Protein AF-A0A2D4NFD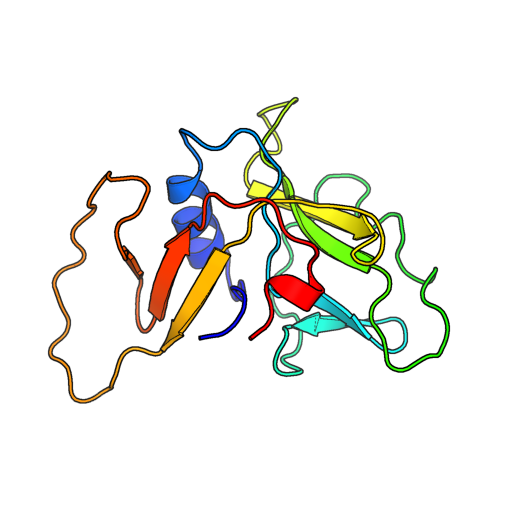4-F1 (afdb_monomer)

Organism: NCBI:txid129469

Foldseek 3Di:
DFFADDQDDVSLVVVLVLPPPPAWWAFGQWFDAQQDIAGVVRHDHNDAQADVCPPVCRPVDDNDRDTQWTKTQDDHPPNVSGSGIYIDGLVPDWTWYKDKDFADPPDDPDDQDPPSDQQDWGDDDRIIMHTDPDTDRPVVVGD

Secondary structure (DSSP, 8-state):
-EEPP--SHHHHHHHHTT-TT--S-EEEEEEEETTEEEETTS-B-----BPTT--SSTT---SSSS-SEEEEE--SSSGGGTT-EEEEETTT--EEEEEEEEPPTTS----------TTS-EEETTEEEEEEEEEE-HHHH--

Structure (mmCIF, N/CA/C/O backbone):
data_AF-A0A2D4NFD4-F1
#
_entry.id   AF-A0A2D4NFD4-F1
#
loop_
_atom_site.group_PDB
_atom_site.id
_atom_site.type_symbol
_atom_site.label_atom_id
_atom_site.label_alt_id
_atom_site.label_comp_id
_atom_site.label_asym_id
_atom_site.label_entity_id
_atom_site.label_seq_id
_atom_site.pdbx_PDB_ins_code
_atom_site.Cartn_x
_atom_site.Cartn_y
_atom_site.Cartn_z
_atom_site.occupancy
_atom_site.B_iso_or_equiv
_atom_site.auth_seq_id
_atom_site.auth_comp_id
_atom_site.auth_asym_id
_atom_site.auth_atom_id
_atom_site.pdbx_PDB_model_num
ATOM 1 N N . GLY A 1 1 ? -2.689 9.588 11.186 1.00 80.62 1 GLY A N 1
ATOM 2 C CA . GLY A 1 1 ? -3.380 8.848 10.114 1.00 80.62 1 GLY A CA 1
ATOM 3 C C . GLY A 1 1 ? -2.378 7.862 9.584 1.00 80.62 1 GLY A C 1
ATOM 4 O O . GLY A 1 1 ? -1.204 8.188 9.631 1.00 80.62 1 GLY A O 1
ATOM 5 N N . ILE A 1 2 ? -2.813 6.691 9.151 1.00 91.81 2 ILE A N 1
ATOM 6 C CA . ILE A 1 2 ? -1.932 5.592 8.736 1.00 91.81 2 ILE A CA 1
ATOM 7 C C . ILE A 1 2 ? -2.028 5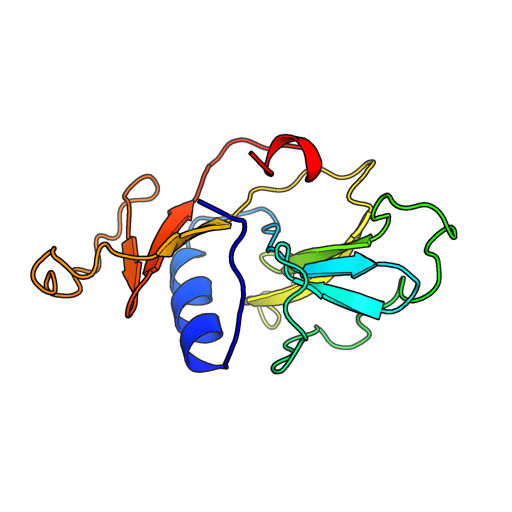.384 7.224 1.00 91.81 2 ILE A C 1
ATOM 9 O O . ILE A 1 2 ? -2.920 5.948 6.589 1.00 91.81 2 ILE A O 1
ATOM 13 N N . LEU A 1 3 ? -1.137 4.593 6.626 1.00 94.94 3 LEU A N 1
ATOM 14 C CA . LEU A 1 3 ? -1.348 4.130 5.251 1.00 94.94 3 LEU A CA 1
ATOM 15 C C . LEU A 1 3 ? -2.641 3.309 5.162 1.00 94.94 3 LEU A C 1
ATOM 17 O O . LEU A 1 3 ? -3.021 2.634 6.117 1.00 94.94 3 LEU A O 1
ATOM 21 N N . ALA A 1 4 ? -3.336 3.399 4.027 1.00 95.31 4 ALA A N 1
ATOM 22 C CA . ALA A 1 4 ? -4.638 2.761 3.884 1.00 95.31 4 ALA A CA 1
ATOM 23 C C . ALA A 1 4 ? -4.541 1.237 4.024 1.00 95.31 4 ALA A C 1
ATOM 25 O O . ALA A 1 4 ? -3.718 0.588 3.374 1.00 95.31 4 ALA A O 1
ATOM 26 N N . THR A 1 5 ? -5.423 0.681 4.843 1.00 95.88 5 THR A N 1
ATOM 27 C CA . THR A 1 5 ? -5.704 -0.750 4.924 1.00 95.88 5 THR A CA 1
ATOM 28 C C . THR A 1 5 ? -6.889 -1.059 4.026 1.00 95.88 5 THR A C 1
ATOM 30 O O . THR A 1 5 ? -7.770 -0.218 3.872 1.00 95.88 5 THR A O 1
ATOM 33 N N . ILE A 1 6 ? -6.944 -2.252 3.440 1.00 96.00 6 ILE A N 1
ATOM 34 C CA . ILE A 1 6 ? -8.065 -2.644 2.579 1.00 96.00 6 ILE A CA 1
ATOM 35 C C . ILE A 1 6 ? -8.659 -3.936 3.120 1.00 96.00 6 ILE A C 1
ATOM 37 O O . ILE A 1 6 ? -8.144 -5.031 2.903 1.00 96.00 6 ILE A O 1
ATOM 41 N N . SER A 1 7 ? -9.755 -3.791 3.851 1.00 94.62 7 SER A N 1
ATOM 42 C CA . SER A 1 7 ? -10.389 -4.878 4.595 1.00 94.62 7 SER A CA 1
ATOM 43 C C . SER A 1 7 ? -11.364 -5.706 3.755 1.00 94.62 7 SER A C 1
ATOM 45 O O . SER A 1 7 ? -11.697 -6.831 4.128 1.00 94.62 7 SER A O 1
ATOM 47 N N . ASN A 1 8 ? -11.856 -5.160 2.637 1.00 95.62 8 ASN A N 1
ATOM 48 C CA . ASN A 1 8 ? -12.852 -5.806 1.784 1.00 95.62 8 ASN A CA 1
ATOM 49 C C . ASN A 1 8 ? -12.919 -5.198 0.368 1.00 95.62 8 ASN A C 1
ATOM 51 O O . ASN A 1 8 ? -12.354 -4.142 0.079 1.00 95.62 8 ASN A O 1
ATOM 55 N N . HIS A 1 9 ? -13.680 -5.858 -0.511 1.00 95.69 9 HIS A N 1
ATOM 56 C CA . HIS A 1 9 ? -13.839 -5.467 -1.913 1.00 95.69 9 HIS A CA 1
ATOM 57 C C . HIS A 1 9 ? -14.564 -4.123 -2.124 1.00 95.69 9 HIS A C 1
ATOM 59 O O . HIS A 1 9 ? -14.314 -3.463 -3.130 1.00 95.69 9 HIS A O 1
ATOM 65 N N . LEU A 1 10 ? -15.435 -3.688 -1.204 1.00 95.19 10 LEU A N 1
ATOM 66 C CA . LEU A 1 10 ? -16.111 -2.387 -1.311 1.00 95.19 10 LEU A CA 1
ATOM 67 C C . LEU A 1 10 ? -15.144 -1.239 -1.004 1.00 95.19 10 LEU A C 1
ATOM 69 O O . LEU A 1 10 ? -15.125 -0.241 -1.717 1.00 95.19 10 LEU A O 1
ATOM 73 N N . GLU A 1 11 ? -14.307 -1.401 0.023 1.00 94.50 11 GLU A N 1
ATOM 74 C CA . GLU A 1 11 ? -13.222 -0.463 0.333 1.00 94.50 11 GLU A CA 1
ATOM 75 C C . GLU A 1 11 ? -12.206 -0.383 -0.812 1.00 94.50 11 GLU A C 1
ATOM 77 O O . GLU A 1 11 ? -11.839 0.715 -1.231 1.00 94.50 11 GLU A O 1
ATOM 82 N N . GLN A 1 12 ? -11.834 -1.529 -1.392 1.00 96.19 12 GLN A N 1
ATOM 83 C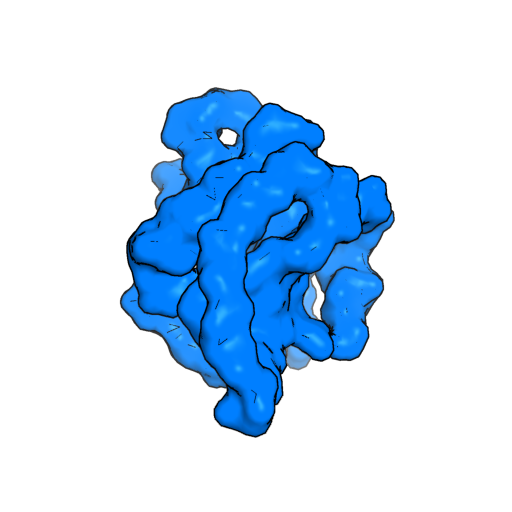 CA . 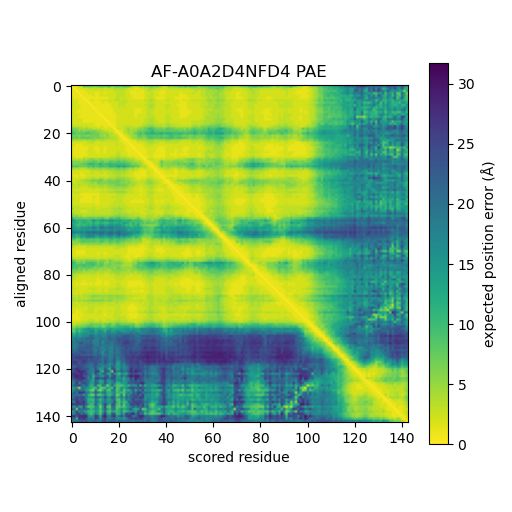GLN A 1 12 ? -11.005 -1.572 -2.595 1.00 96.19 12 GLN A CA 1
ATOM 84 C C . GLN A 1 12 ? -11.633 -0.773 -3.742 1.00 96.19 12 GLN A C 1
ATOM 86 O O . GLN A 1 12 ? -10.970 0.081 -4.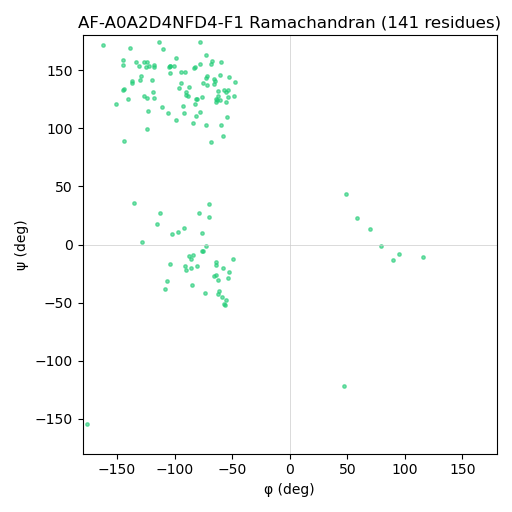326 1.00 96.19 12 GLN A O 1
ATOM 91 N N . ALA A 1 13 ? -12.903 -1.043 -4.065 1.00 93.75 13 ALA A N 1
ATOM 92 C CA . ALA A 1 13 ? -13.601 -0.365 -5.151 1.00 93.75 13 ALA A CA 1
ATOM 93 C C . ALA A 1 13 ? -13.646 1.150 -4.920 1.00 93.75 13 ALA A C 1
ATOM 95 O O . ALA A 1 13 ? -13.321 1.911 -5.830 1.00 93.75 13 ALA A O 1
ATOM 96 N N . PHE A 1 14 ? -13.971 1.582 -3.696 1.00 92.56 14 PHE A N 1
ATOM 97 C CA . PHE A 1 14 ? -13.965 2.991 -3.312 1.00 92.56 14 PHE A CA 1
ATOM 98 C C . PHE A 1 14 ? -12.595 3.638 -3.542 1.00 92.56 14 PHE A C 1
ATOM 100 O O . PHE A 1 14 ? -12.517 4.654 -4.230 1.00 92.56 14 PHE A O 1
ATOM 107 N N . ILE A 1 15 ? -11.514 3.037 -3.038 1.00 92.69 15 ILE A N 1
ATOM 108 C CA . ILE A 1 15 ? -10.158 3.575 -3.206 1.00 92.69 15 ILE A CA 1
ATOM 109 C C . ILE A 1 15 ? -9.771 3.645 -4.688 1.00 92.69 15 ILE A C 1
ATOM 111 O O . ILE A 1 15 ? -9.195 4.639 -5.127 1.00 92.69 15 ILE A O 1
ATOM 115 N N . THR A 1 16 ? -10.137 2.644 -5.491 1.00 91.31 16 THR A N 1
ATOM 116 C CA . THR A 1 16 ? -9.874 2.651 -6.936 1.00 91.31 16 THR A CA 1
ATOM 117 C C . THR A 1 16 ? -10.575 3.811 -7.654 1.00 91.31 16 THR A C 1
ATOM 119 O O . THR A 1 16 ? -10.014 4.360 -8.602 1.00 91.31 16 THR A O 1
ATOM 122 N N . THR A 1 17 ? -11.742 4.271 -7.179 1.00 89.50 17 THR A N 1
ATOM 123 C CA . THR A 1 17 ? -12.407 5.463 -7.750 1.00 89.50 17 THR A CA 1
ATOM 124 C C . THR A 1 17 ? -11.612 6.760 -7.571 1.00 89.50 17 THR A C 1
ATOM 126 O O . THR A 1 17 ? -11.891 7.742 -8.256 1.00 89.50 17 THR A O 1
ATOM 129 N N . LEU A 1 18 ? -10.605 6.772 -6.691 1.00 85.69 18 LEU A N 1
ATOM 130 C CA . LEU A 1 18 ? -9.766 7.942 -6.414 1.00 85.69 18 LEU A CA 1
ATOM 131 C C . LEU A 1 18 ? -8.605 8.099 -7.404 1.00 85.69 18 LEU A C 1
ATOM 133 O O . LEU A 1 18 ? -7.922 9.122 -7.397 1.00 85.69 18 LEU A O 1
ATOM 137 N N . LEU A 1 19 ? -8.378 7.093 -8.250 1.00 81.69 19 LEU A N 1
ATOM 138 C CA . LEU A 1 19 ? -7.228 7.002 -9.142 1.00 81.69 19 LEU A CA 1
ATOM 139 C C . LEU A 1 19 ? -7.331 7.657 -10.540 1.00 81.69 19 LEU A C 1
ATOM 141 O O . LEU A 1 19 ? -6.282 7.749 -11.157 1.00 81.69 19 LEU A O 1
ATOM 145 N N . PRO A 1 20 ? -8.466 8.152 -11.090 1.00 75.81 20 PRO A N 1
ATOM 146 C CA . PRO A 1 20 ? -8.563 8.532 -12.513 1.00 75.81 20 PRO A CA 1
ATOM 147 C C . PRO A 1 20 ? -7.507 9.500 -13.080 1.00 75.81 20 PRO A C 1
ATOM 149 O O . PRO A 1 20 ? -7.297 9.509 -14.287 1.00 75.81 20 PRO A O 1
ATOM 152 N N . ASN A 1 21 ? -6.866 10.320 -12.239 1.00 77.19 21 ASN A N 1
ATOM 153 C CA . ASN A 1 21 ? -5.833 11.291 -12.636 1.00 77.19 21 ASN A CA 1
ATOM 154 C C . ASN A 1 21 ? -4.451 10.975 -12.035 1.00 77.19 21 ASN A C 1
ATOM 156 O O . ASN A 1 21 ? -3.592 11.853 -11.935 1.00 77.19 21 ASN A O 1
ATOM 160 N N . VAL A 1 22 ? -4.256 9.747 -11.567 1.00 79.81 22 VAL A N 1
ATOM 161 C CA . VAL A 1 22 ? -2.981 9.257 -11.055 1.00 79.81 22 VAL A CA 1
ATOM 162 C C . VAL A 1 22 ? -2.208 8.620 -12.214 1.00 79.81 22 VAL A C 1
ATOM 164 O O . VAL A 1 22 ? -2.790 8.091 -13.150 1.00 79.81 22 VAL A O 1
ATOM 167 N N . THR A 1 23 ? -0.880 8.688 -12.191 1.00 83.06 23 THR A N 1
ATOM 168 C CA . THR A 1 23 ? -0.020 8.058 -13.217 1.00 83.06 23 THR A CA 1
ATOM 169 C C . THR A 1 23 ? 1.069 7.172 -12.619 1.00 83.06 23 THR A C 1
ATOM 171 O O . THR A 1 23 ? 1.917 6.666 -13.346 1.00 83.06 23 THR A O 1
ATOM 174 N N . PHE A 1 24 ? 1.086 7.050 -11.295 1.00 87.00 24 PHE A N 1
ATOM 175 C CA . PHE A 1 24 ? 2.044 6.259 -10.537 1.00 87.00 24 PHE A CA 1
ATOM 176 C C . PHE A 1 24 ? 1.293 5.165 -9.795 1.00 87.00 24 PHE A C 1
ATOM 178 O O . PHE A 1 24 ? 0.140 5.364 -9.403 1.00 87.00 24 PHE A O 1
ATOM 185 N N . ASP A 1 25 ? 1.975 4.061 -9.521 1.00 92.81 25 ASP A N 1
ATOM 186 C CA . ASP A 1 25 ? 1.480 3.119 -8.532 1.00 92.81 25 ASP A CA 1
ATOM 187 C C . ASP A 1 25 ? 1.360 3.819 -7.163 1.00 92.81 25 ASP A C 1
ATOM 189 O O . ASP A 1 25 ? 1.967 4.870 -6.908 1.00 92.81 25 ASP A O 1
ATOM 193 N N . ILE A 1 26 ? 0.511 3.278 -6.290 1.00 94.75 26 ILE A N 1
ATOM 194 C CA . ILE A 1 26 ? 0.144 3.926 -5.028 1.00 94.75 26 ILE A CA 1
ATOM 195 C C . ILE A 1 26 ? 0.467 3.009 -3.856 1.00 94.75 26 ILE A C 1
ATOM 197 O O . ILE A 1 26 ? -0.186 1.987 -3.687 1.00 94.75 26 ILE A O 1
ATOM 201 N N . TRP A 1 27 ? 1.405 3.391 -2.994 1.00 96.88 27 TRP A N 1
ATOM 202 C CA . TRP A 1 27 ? 1.658 2.688 -1.739 1.00 96.88 27 TRP A CA 1
ATOM 203 C C . TRP A 1 27 ? 0.389 2.580 -0.888 1.00 96.88 27 TRP A C 1
ATOM 205 O O . TRP A 1 27 ? -0.290 3.581 -0.623 1.00 96.88 27 TRP A O 1
ATOM 215 N N . ILE A 1 28 ? 0.125 1.363 -0.418 1.00 97.12 28 ILE A N 1
ATOM 216 C CA . ILE A 1 28 ? -0.871 1.050 0.609 1.00 97.12 28 ILE A CA 1
ATOM 217 C C . ILE A 1 28 ? -0.165 0.535 1.869 1.00 97.12 28 ILE A C 1
ATOM 219 O O . ILE A 1 28 ? 1.052 0.354 1.899 1.00 97.12 28 ILE A O 1
ATOM 223 N N . GLY A 1 29 ? -0.921 0.320 2.942 1.00 96.31 29 GLY A N 1
ATOM 224 C CA . GLY A 1 29 ? -0.373 -0.055 4.243 1.00 96.31 29 GLY A CA 1
ATOM 225 C C . GLY A 1 29 ? 0.065 -1.511 4.371 1.00 96.31 29 GLY A C 1
ATOM 226 O O . GLY A 1 29 ? 0.302 -1.947 5.489 1.00 96.31 29 GLY A O 1
ATOM 227 N N . LEU A 1 30 ? 0.112 -2.284 3.286 1.00 96.25 30 LEU A N 1
ATOM 228 C CA . LEU A 1 30 ? 0.490 -3.693 3.331 1.00 96.25 30 LEU A CA 1
ATOM 229 C C . LEU A 1 30 ? 2.002 -3.824 3.143 1.00 96.25 30 LEU A C 1
ATOM 231 O O . LEU A 1 30 ? 2.552 -3.283 2.183 1.00 96.25 30 LEU A O 1
ATOM 235 N N . HIS A 1 31 ? 2.668 -4.552 4.030 1.00 93.12 31 HIS A N 1
ATOM 236 C CA . HIS A 1 31 ? 4.108 -4.776 3.962 1.00 93.12 31 HIS A CA 1
ATOM 237 C C . HIS A 1 31 ? 4.481 -6.171 4.453 1.00 93.12 31 HIS A C 1
ATOM 239 O O . HIS A 1 31 ? 3.718 -6.809 5.182 1.00 93.12 31 HIS A O 1
ATOM 245 N N . ASP A 1 32 ? 5.651 -6.652 4.047 1.00 88.06 32 ASP A N 1
ATOM 246 C CA . ASP A 1 32 ? 6.206 -7.879 4.591 1.00 88.06 32 ASP A CA 1
ATOM 247 C C . ASP A 1 32 ? 6.720 -7.671 6.027 1.00 88.06 32 ASP A C 1
ATOM 249 O O . ASP A 1 32 ? 7.224 -6.619 6.422 1.00 88.06 32 ASP A O 1
ATOM 253 N N . SER A 1 33 ? 6.537 -8.686 6.858 1.00 82.25 33 SER A N 1
ATOM 254 C CA . SER A 1 33 ? 7.063 -8.779 8.212 1.00 82.25 33 SER A CA 1
ATOM 255 C C . SER A 1 33 ? 7.271 -10.249 8.539 1.00 82.25 33 SER A C 1
ATOM 257 O O . SER A 1 33 ? 6.337 -11.043 8.483 1.00 82.25 33 SER A O 1
ATOM 259 N N . LYS A 1 34 ? 8.511 -10.642 8.857 1.00 74.12 34 LYS A N 1
ATOM 260 C CA . LYS A 1 34 ? 8.854 -12.020 9.267 1.00 74.12 34 LYS A CA 1
ATOM 261 C C . LYS A 1 34 ? 8.287 -13.104 8.330 1.00 74.12 34 LYS A C 1
ATOM 263 O O . LYS A 1 34 ? 7.844 -14.151 8.791 1.00 74.12 34 LYS A O 1
ATOM 268 N N . LYS A 1 35 ? 8.387 -12.871 7.014 1.00 72.62 35 LYS A N 1
ATOM 269 C CA . LYS A 1 35 ? 7.882 -13.732 5.924 1.00 72.62 35 LYS A CA 1
ATOM 270 C C . LYS A 1 35 ? 6.359 -13.804 5.777 1.00 72.62 35 LYS A C 1
ATOM 272 O O . LYS A 1 35 ? 5.892 -14.659 5.040 1.00 72.62 35 LYS A O 1
ATOM 277 N N . GLU A 1 36 ? 5.597 -12.924 6.407 1.00 84.38 36 GLU A N 1
ATOM 278 C CA . GLU A 1 36 ? 4.153 -12.790 6.197 1.00 84.38 36 GLU A CA 1
ATOM 279 C C . GLU A 1 36 ? 3.815 -11.354 5.789 1.00 84.38 36 GLU A C 1
ATOM 281 O O . GLU A 1 36 ? 4.581 -10.437 6.066 1.00 84.38 36 GLU A O 1
ATOM 286 N N . PHE A 1 37 ? 2.682 -11.137 5.118 1.00 89.88 37 PHE A N 1
ATOM 287 C CA . PHE A 1 37 ? 2.192 -9.781 4.859 1.00 89.88 37 PHE A CA 1
ATOM 288 C C . PHE A 1 37 ? 1.275 -9.325 5.995 1.00 89.88 37 PHE A C 1
ATOM 290 O O . PHE A 1 37 ? 0.344 -10.042 6.364 1.00 89.88 37 PHE A O 1
ATOM 297 N N . LEU A 1 38 ? 1.515 -8.119 6.509 1.00 92.69 38 LEU A N 1
ATOM 298 C CA . LEU A 1 38 ? 0.720 -7.466 7.548 1.00 92.69 38 LEU A CA 1
ATOM 299 C C . LEU A 1 38 ? 0.375 -6.037 7.133 1.00 92.69 38 LEU A C 1
ATOM 301 O O . LEU A 1 38 ? 1.087 -5.399 6.354 1.00 92.69 38 LEU A O 1
ATOM 305 N N . TRP A 1 39 ? -0.728 -5.526 7.668 1.00 95.12 39 TRP A N 1
ATOM 306 C CA . TRP A 1 39 ? -1.036 -4.103 7.584 1.00 95.12 39 TRP A CA 1
ATOM 307 C C . TRP A 1 39 ? -0.204 -3.306 8.606 1.00 95.12 39 TRP A C 1
ATOM 309 O 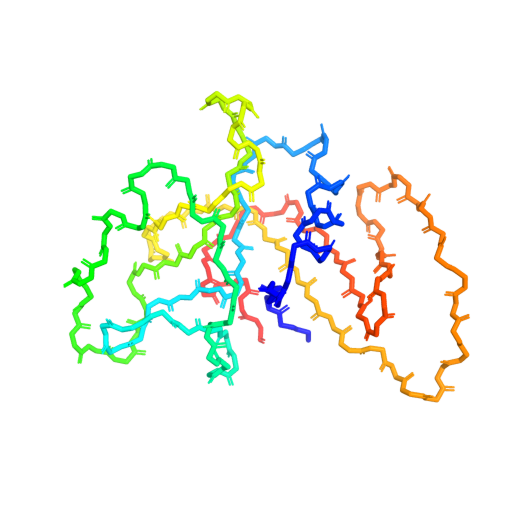O . TRP A 1 39 ? 0.151 -3.841 9.653 1.00 95.12 39 TRP A O 1
ATOM 319 N N . VAL A 1 40 ? 0.036 -2.015 8.345 1.00 89.31 40 VAL A N 1
ATOM 320 C CA . VAL A 1 40 ? 0.856 -1.062 9.141 1.00 89.31 40 VAL A CA 1
ATOM 321 C C . VAL A 1 40 ? 0.589 -0.983 10.658 1.00 89.31 40 VAL A C 1
ATOM 323 O O . VAL A 1 40 ? 1.410 -0.428 11.380 1.00 89.31 40 VAL A O 1
ATOM 326 N N . GLU A 1 41 ? -0.503 -1.550 11.174 1.00 84.88 41 GLU A N 1
ATOM 327 C CA . GLU A 1 41 ? -0.790 -1.664 12.619 1.00 84.88 41 GLU A CA 1
ATOM 328 C C . GLU A 1 41 ? -0.769 -3.120 13.118 1.00 84.88 41 GLU A C 1
ATOM 330 O O . GLU A 1 41 ? -1.428 -3.478 14.091 1.00 84.88 41 GLU A O 1
ATOM 335 N N . SER A 1 42 ? -0.008 -3.987 12.443 1.00 86.12 42 SER A N 1
ATOM 336 C CA . SER A 1 42 ? 0.022 -5.438 12.687 1.00 86.12 42 SER A CA 1
ATOM 337 C C . SER A 1 42 ? -1.348 -6.116 12.537 1.00 86.12 42 SER A C 1
ATOM 339 O O . SER A 1 42 ? -1.580 -7.191 13.094 1.00 86.12 42 SER A O 1
ATOM 341 N N . GLU A 1 43 ? -2.272 -5.508 11.781 1.00 89.06 43 GLU A N 1
ATOM 342 C CA . GLU A 1 43 ? -3.544 -6.150 11.455 1.00 89.06 43 GLU A CA 1
ATOM 343 C C . GLU A 1 43 ? -3.312 -7.281 10.442 1.00 89.06 43 GLU A C 1
ATOM 345 O O . GLU A 1 43 ? -2.570 -7.146 9.465 1.00 89.06 43 GLU A O 1
ATOM 350 N N . THR A 1 44 ? -3.988 -8.406 10.677 1.00 91.31 44 THR A N 1
ATOM 351 C CA . THR A 1 44 ? -3.958 -9.576 9.801 1.00 91.31 44 THR A CA 1
ATOM 352 C C . THR A 1 44 ? -4.723 -9.341 8.500 1.00 91.31 44 THR A C 1
ATOM 354 O O . THR A 1 44 ? -5.766 -8.685 8.451 1.00 91.31 44 THR A O 1
ATOM 357 N N . VAL A 1 45 ? -4.220 -9.925 7.416 1.00 93.56 45 VAL A N 1
ATOM 358 C CA . VAL A 1 45 ? -4.809 -9.779 6.083 1.00 93.56 45 VAL A CA 1
ATOM 359 C C . VAL A 1 45 ? -6.043 -10.674 5.947 1.00 93.56 45 VAL A C 1
ATOM 361 O O . VAL A 1 45 ? -5.939 -11.897 5.950 1.00 93.56 45 VAL A O 1
ATOM 364 N N . LYS A 1 46 ? -7.224 -10.063 5.802 1.00 93.75 46 LYS A N 1
ATOM 365 C CA . LYS A 1 46 ? -8.512 -10.765 5.592 1.00 93.75 46 LYS A CA 1
ATOM 366 C C . LYS A 1 46 ? -9.009 -10.713 4.147 1.00 93.75 46 LYS A C 1
ATOM 368 O O . LYS A 1 46 ? -9.895 -11.471 3.765 1.00 93.75 46 LYS A O 1
ATOM 373 N N . TYR A 1 47 ? -8.459 -9.800 3.359 1.00 96.12 47 TYR A N 1
ATOM 374 C CA . TYR A 1 47 ? -8.811 -9.563 1.968 1.00 96.12 47 TYR A CA 1
ATOM 375 C C . TYR A 1 47 ? -7.530 -9.364 1.169 1.00 96.12 47 TYR A C 1
ATOM 377 O O . TYR A 1 47 ? -6.606 -8.704 1.640 1.00 96.12 47 TYR A O 1
ATOM 385 N N . VAL A 1 48 ? -7.486 -9.937 -0.032 1.00 95.94 48 VAL A N 1
ATOM 386 C CA . VAL A 1 48 ? -6.363 -9.797 -0.958 1.00 95.94 48 VAL A CA 1
ATOM 387 C C . VAL A 1 48 ? -6.863 -9.405 -2.339 1.00 95.94 48 VAL A C 1
ATOM 389 O O . VAL A 1 48 ? -7.891 -9.904 -2.795 1.00 95.94 48 VAL A O 1
ATOM 392 N N . ASN A 1 49 ? -6.124 -8.529 -3.018 1.00 96.88 49 ASN A N 1
ATOM 393 C CA . ASN A 1 49 ? -6.423 -8.121 -4.391 1.00 96.88 49 ASN A CA 1
ATOM 394 C C . ASN A 1 49 ? -5.171 -8.099 -5.280 1.00 96.88 49 ASN A C 1
ATOM 396 O O . ASN A 1 49 ? -5.041 -7.244 -6.154 1.00 96.88 49 ASN A O 1
ATOM 400 N N . TRP A 1 50 ? -4.249 -9.037 -5.060 1.00 96.19 50 TRP A N 1
ATOM 401 C CA . TRP A 1 50 ? -3.036 -9.186 -5.864 1.00 96.19 50 TRP A CA 1
ATOM 402 C C . TRP A 1 50 ? -3.334 -9.271 -7.367 1.00 96.19 50 TRP A C 1
ATOM 404 O O . TRP A 1 50 ? -4.363 -9.816 -7.795 1.00 96.19 50 TRP A O 1
ATOM 414 N N . ALA A 1 51 ? -2.446 -8.685 -8.166 1.00 95.25 51 ALA A N 1
ATOM 415 C CA . ALA A 1 51 ? -2.419 -8.859 -9.607 1.00 95.25 51 ALA A CA 1
ATOM 416 C C . ALA A 1 51 ? -2.025 -10.308 -9.957 1.00 95.25 51 ALA A C 1
ATOM 418 O O . ALA A 1 51 ? -1.437 -11.011 -9.131 1.00 95.25 51 ALA A O 1
ATOM 419 N N . PRO A 1 52 ? -2.359 -10.801 -11.163 1.00 92.88 52 PRO A N 1
ATOM 420 C CA . PRO A 1 52 ? -1.930 -12.129 -11.585 1.00 92.88 52 PRO A CA 1
ATOM 421 C C . PRO A 1 52 ? -0.404 -12.279 -11.503 1.00 92.88 52 PRO A C 1
ATOM 423 O O . PRO A 1 52 ? 0.316 -11.531 -12.154 1.00 92.88 52 PRO A O 1
ATOM 426 N N . GLY A 1 53 ? 0.069 -13.264 -10.735 1.00 92.06 53 GLY A N 1
ATOM 427 C CA . GLY A 1 53 ? 1.500 -13.522 -10.527 1.00 92.06 53 GLY A CA 1
ATOM 428 C C . GLY A 1 53 ? 2.097 -12.887 -9.268 1.00 92.06 53 GLY A C 1
ATOM 429 O O . GLY A 1 53 ? 3.216 -13.241 -8.913 1.00 92.06 53 GLY A O 1
ATOM 430 N N . GLU A 1 54 ? 1.345 -12.034 -8.569 1.00 92.81 54 GLU A N 1
ATOM 431 C CA . GLU A 1 54 ? 1.791 -11.364 -7.345 1.00 92.81 54 GLU A CA 1
ATOM 432 C C . GLU A 1 54 ? 1.230 -12.038 -6.074 1.00 92.81 54 GLU A C 1
ATOM 434 O O . GLU A 1 54 ? 0.150 -12.646 -6.121 1.00 92.81 54 GLU A O 1
ATOM 439 N N . PRO A 1 55 ? 1.918 -11.932 -4.920 1.00 91.94 55 PRO A N 1
ATOM 440 C CA . PRO A 1 55 ? 3.219 -11.284 -4.724 1.00 91.94 55 PRO A CA 1
ATOM 441 C C . PRO A 1 55 ? 4.380 -12.145 -5.247 1.00 91.94 55 PRO A C 1
ATOM 443 O O . PRO A 1 55 ? 4.519 -13.314 -4.879 1.00 91.94 55 PRO A O 1
ATOM 446 N N . SER A 1 56 ? 5.226 -11.567 -6.093 1.00 89.12 56 SER A 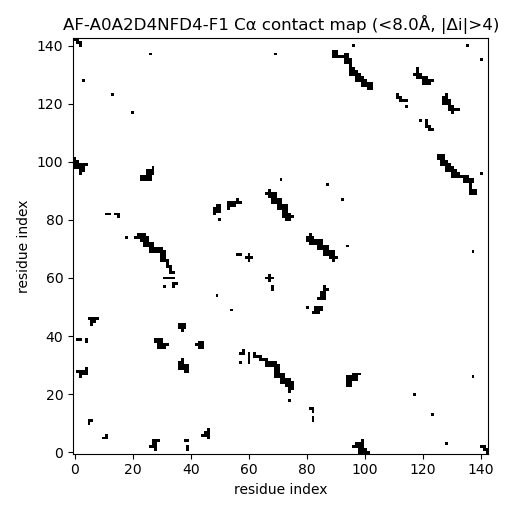N 1
ATOM 447 C CA . SER A 1 56 ? 6.345 -12.245 -6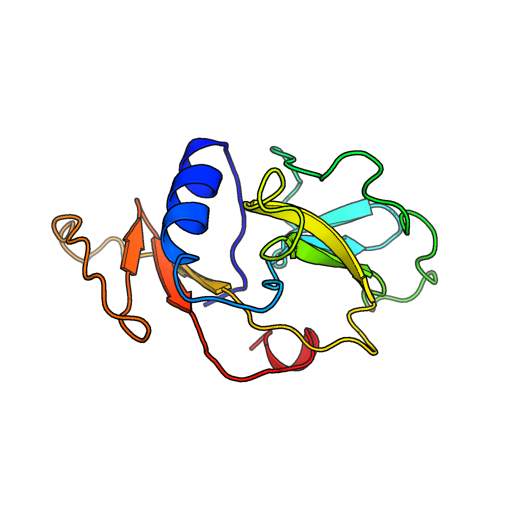.755 1.00 8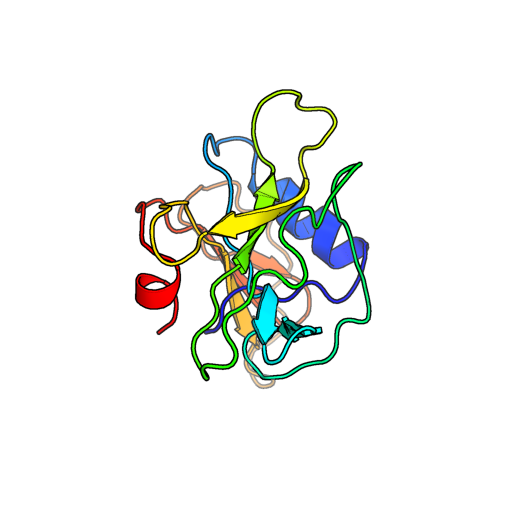9.12 56 SER A CA 1
ATOM 448 C C . SER A 1 56 ? 7.648 -12.168 -5.958 1.00 89.12 56 SER A C 1
ATOM 450 O O . SER A 1 56 ? 8.547 -12.989 -6.162 1.00 89.12 56 SER A O 1
ATOM 452 N N . ARG A 1 57 ? 7.756 -11.229 -5.009 1.00 79.94 57 ARG A N 1
ATOM 453 C CA . ARG A 1 57 ? 8.924 -11.064 -4.124 1.00 79.94 57 ARG A CA 1
ATOM 454 C C . ARG A 1 57 ? 8.691 -11.626 -2.723 1.00 79.94 57 ARG A C 1
ATOM 456 O O . ARG A 1 57 ? 9.549 -11.472 -1.847 1.00 79.94 57 ARG A O 1
ATOM 463 N N . TYR A 1 58 ? 7.588 -12.340 -2.505 1.00 70.38 58 TYR A N 1
ATOM 464 C CA . TYR A 1 58 ? 7.300 -13.005 -1.237 1.00 70.38 58 TYR A CA 1
ATOM 465 C C . TYR A 1 58 ? 8.446 -13.929 -0.792 1.00 70.38 58 TYR A C 1
ATOM 467 O O . TYR A 1 58 ? 8.974 -14.728 -1.563 1.00 70.38 58 TYR A O 1
ATOM 475 N N . GLY A 1 59 ? 8.841 -13.824 0.479 1.00 66.19 59 GLY A N 1
ATOM 476 C CA . GLY A 1 59 ? 9.901 -14.653 1.064 1.00 66.19 59 GLY A CA 1
ATOM 477 C C . GLY A 1 59 ? 11.335 -14.217 0.739 1.00 66.19 59 GLY A C 1
ATOM 478 O O . GLY A 1 59 ? 12.269 -14.820 1.268 1.00 66.19 59 GLY A O 1
ATOM 479 N N . THR A 1 60 ? 11.531 -13.154 -0.050 1.00 71.00 60 THR A N 1
ATOM 480 C CA . THR A 1 60 ? 12.848 -12.505 -0.230 1.00 71.00 60 THR A CA 1
ATOM 481 C C . THR A 1 60 ? 13.251 -11.629 0.960 1.00 71.00 60 THR A C 1
ATOM 483 O O . THR A 1 60 ? 14.378 -11.135 1.015 1.00 71.00 60 THR A O 1
ATOM 486 N N . SER A 1 61 ? 12.351 -11.469 1.936 1.00 66.56 61 SER A N 1
ATOM 487 C CA . SER A 1 61 ? 12.569 -10.657 3.125 1.00 66.56 61 SER A CA 1
ATOM 488 C C . SER A 1 61 ? 13.750 -11.152 3.950 1.00 66.56 61 SER A C 1
ATOM 490 O O . SER A 1 61 ? 13.772 -12.305 4.399 1.00 66.56 61 SER A O 1
ATOM 492 N N . ILE A 1 62 ? 14.705 -10.261 4.206 1.00 66.56 62 ILE A N 1
ATOM 493 C CA . ILE A 1 62 ? 15.769 -10.502 5.181 1.00 66.56 62 ILE A CA 1
ATOM 494 C C . ILE A 1 62 ? 15.105 -10.571 6.564 1.00 66.56 62 ILE A C 1
ATOM 496 O O . ILE A 1 62 ? 14.159 -9.837 6.827 1.00 66.56 62 ILE A O 1
ATOM 500 N N . ALA A 1 63 ? 15.569 -11.461 7.447 1.00 60.88 63 ALA A N 1
ATOM 501 C CA . ALA A 1 63 ? 15.013 -11.686 8.791 1.00 60.88 63 ALA A CA 1
ATOM 502 C C . ALA A 1 63 ? 15.261 -10.519 9.778 1.00 60.88 63 ALA A C 1
ATOM 504 O O . ALA A 1 63 ? 15.494 -10.737 10.966 1.00 60.88 63 ALA A O 1
ATOM 505 N N . ASN A 1 64 ? 15.241 -9.290 9.277 1.00 65.38 64 ASN A N 1
ATOM 506 C CA . ASN A 1 64 ? 15.390 -8.064 10.036 1.00 65.38 64 ASN A CA 1
ATOM 507 C C . ASN A 1 64 ? 13.994 -7.476 10.295 1.00 65.38 64 ASN A C 1
ATOM 509 O O . ASN A 1 64 ? 13.041 -7.784 9.584 1.00 65.38 64 ASN A O 1
ATOM 513 N N . ASP A 1 65 ? 13.870 -6.594 11.286 1.00 67.38 65 ASP A N 1
ATOM 514 C CA . ASP A 1 65 ? 12.584 -5.963 11.629 1.00 67.38 65 ASP A CA 1
ATOM 515 C C . ASP A 1 65 ? 12.113 -4.902 10.610 1.00 67.38 65 ASP A C 1
ATOM 517 O O . ASP A 1 65 ? 11.041 -4.325 10.780 1.00 67.38 65 ASP A O 1
ATOM 521 N N . GLN A 1 66 ? 12.885 -4.627 9.550 1.00 77.44 66 GLN A N 1
ATOM 522 C CA . GLN A 1 66 ? 12.487 -3.675 8.510 1.00 77.44 66 GLN A CA 1
ATOM 523 C C . GLN A 1 66 ? 11.836 -4.370 7.309 1.00 77.44 66 GLN A C 1
ATOM 525 O O . GLN A 1 66 ? 12.408 -5.337 6.799 1.00 77.44 66 GLN A O 1
ATOM 530 N N . PRO A 1 67 ? 10.706 -3.840 6.804 1.00 82.31 67 PRO A N 1
ATOM 531 C CA . PRO A 1 67 ? 10.079 -4.358 5.601 1.00 82.31 67 PRO A CA 1
ATOM 532 C C . PRO A 1 67 ? 10.973 -4.124 4.379 1.00 82.31 67 PRO A C 1
ATOM 534 O O . PRO A 1 67 ? 11.578 -3.060 4.199 1.00 82.31 67 PRO A O 1
ATOM 537 N N . THR A 1 68 ? 11.046 -5.135 3.525 1.00 87.06 68 THR A N 1
ATOM 538 C CA . THR A 1 68 ? 11.775 -5.106 2.252 1.00 87.06 68 THR A CA 1
ATOM 539 C C . THR A 1 68 ? 10.837 -5.024 1.059 1.00 87.06 68 THR A C 1
ATOM 541 O O . THR A 1 68 ? 11.184 -4.397 0.057 1.00 87.06 68 THR A O 1
ATOM 544 N N . ASN A 1 69 ? 9.640 -5.599 1.181 1.00 90.81 69 ASN A N 1
ATOM 545 C CA . ASN A 1 69 ? 8.622 -5.612 0.144 1.00 90.81 69 ASN A CA 1
ATOM 546 C C . ASN A 1 69 ? 7.333 -5.010 0.698 1.00 90.81 69 ASN A C 1
ATOM 548 O O . ASN A 1 69 ? 6.801 -5.448 1.718 1.00 90.81 69 ASN A O 1
ATOM 552 N N . CYS A 1 70 ? 6.810 -4.008 0.006 1.00 94.00 70 CYS A N 1
ATOM 553 C CA . CYS A 1 70 ? 5.574 -3.337 0.373 1.00 94.00 70 CYS A CA 1
ATOM 554 C C . CYS A 1 70 ? 4.611 -3.387 -0.809 1.00 94.00 70 CYS A C 1
ATOM 556 O O . CYS A 1 70 ? 5.043 -3.466 -1.958 1.00 94.00 70 CYS A O 1
ATOM 558 N N . ALA A 1 71 ? 3.308 -3.357 -0.552 1.00 96.00 71 ALA A N 1
ATOM 559 C CA . ALA A 1 71 ? 2.337 -3.407 -1.631 1.00 96.00 71 ALA A CA 1
ATOM 560 C C . ALA A 1 71 ? 2.037 -2.008 -2.166 1.00 96.00 71 ALA A C 1
ATOM 562 O O . ALA A 1 71 ? 1.773 -1.064 -1.410 1.00 96.00 71 ALA A O 1
ATOM 563 N N . VAL A 1 72 ? 1.996 -1.905 -3.486 1.00 95.94 72 VAL A N 1
ATOM 564 C CA . VAL A 1 72 ? 1.349 -0.806 -4.190 1.00 95.94 72 VAL A CA 1
ATOM 565 C C . VAL A 1 72 ? 0.023 -1.265 -4.773 1.00 95.94 72 VAL A C 1
ATOM 567 O O . VAL A 1 72 ? -0.158 -2.429 -5.116 1.00 95.94 72 VAL A O 1
ATOM 570 N N . MET A 1 73 ? -0.897 -0.327 -4.942 1.00 95.69 73 MET A N 1
ATOM 571 C CA . MET A 1 73 ? -2.005 -0.445 -5.866 1.00 95.69 73 MET A CA 1
ATOM 572 C C . MET A 1 73 ? -1.518 -0.056 -7.261 1.00 95.69 73 MET A C 1
ATOM 574 O O . MET A 1 73 ? -1.060 1.067 -7.468 1.00 95.69 73 MET A O 1
ATOM 578 N N . TRP A 1 74 ? -1.639 -0.984 -8.203 1.00 91.56 74 TRP A N 1
ATOM 579 C CA . TRP A 1 74 ? -1.276 -0.807 -9.598 1.00 91.56 74 TRP A CA 1
ATOM 580 C C . TRP A 1 74 ? -2.167 0.259 -10.227 1.00 91.56 74 TRP A C 1
ATOM 582 O O . TRP A 1 74 ? -3.403 0.148 -10.224 1.00 91.56 74 TRP A O 1
ATOM 592 N N . HIS A 1 75 ? -1.544 1.277 -10.812 1.00 84.06 75 HIS A N 1
ATOM 593 C CA . HIS A 1 75 ? -2.241 2.257 -11.630 1.00 84.06 75 HIS A CA 1
ATOM 594 C C . HIS A 1 75 ? -1.362 2.708 -12.800 1.00 84.06 75 HIS A C 1
ATOM 596 O O . HIS A 1 75 ? -0.602 3.669 -12.726 1.00 84.06 75 HIS A O 1
ATOM 602 N N . GLY A 1 76 ? -1.480 1.967 -13.903 1.00 74.88 76 GLY A N 1
ATOM 603 C CA . GLY A 1 76 ? -0.633 2.100 -15.080 1.00 74.88 76 GLY A CA 1
ATOM 604 C C . GLY A 1 76 ? -1.086 1.164 -16.199 1.00 74.88 76 GLY A C 1
ATOM 605 O O . GLY A 1 76 ? -2.253 0.774 -16.265 1.00 74.88 76 GLY A O 1
ATOM 606 N N . LEU A 1 77 ? -0.169 0.788 -17.090 1.00 74.06 77 LEU A N 1
ATOM 607 C CA . LEU A 1 77 ? -0.450 -0.154 -18.176 1.00 74.06 77 LEU A CA 1
ATOM 608 C C . LEU A 1 77 ? -0.066 -1.594 -17.778 1.00 74.06 77 LEU A C 1
ATOM 610 O O . LEU A 1 77 ? 1.003 -1.774 -17.202 1.00 74.06 77 LEU A O 1
ATOM 614 N N . PRO A 1 78 ? -0.880 -2.615 -18.118 1.00 82.69 78 PRO A N 1
ATOM 615 C CA . PRO A 1 78 ? -2.198 -2.511 -18.743 1.00 82.69 78 PRO A CA 1
ATOM 616 C C . PRO A 1 78 ? -3.273 -2.064 -17.737 1.00 82.69 78 PRO A C 1
ATOM 618 O O . PRO A 1 78 ? -3.345 -2.558 -16.612 1.00 82.69 78 PRO A O 1
ATOM 621 N N . SER A 1 79 ? -4.174 -1.178 -18.174 1.00 84.88 79 SER A N 1
ATOM 622 C CA . SER A 1 79 ? -5.207 -0.587 -17.306 1.00 84.88 79 SER A CA 1
ATOM 623 C C . SER A 1 79 ? -6.210 -1.602 -16.749 1.00 84.88 79 SER A C 1
ATOM 625 O O . SER A 1 79 ? -6.860 -1.319 -15.743 1.00 84.88 79 SER A O 1
ATOM 627 N N . LEU A 1 80 ? -6.294 -2.797 -17.346 1.00 88.06 80 LEU A N 1
ATOM 628 C CA . LEU A 1 80 ? -7.088 -3.929 -16.859 1.00 88.06 80 LEU A CA 1
ATOM 629 C C . LEU A 1 80 ? -6.775 -4.306 -15.399 1.00 88.06 80 LEU A C 1
ATOM 631 O O . LEU A 1 80 ? -7.657 -4.804 -14.703 1.00 88.06 80 LEU A O 1
ATOM 635 N N . PHE A 1 81 ? -5.547 -4.066 -14.928 1.00 90.06 81 PHE A N 1
ATOM 636 C CA . PHE A 1 81 ? -5.137 -4.379 -13.555 1.00 90.06 81 PHE A CA 1
ATOM 637 C C . PHE A 1 81 ? -5.203 -3.182 -12.607 1.00 90.06 81 PHE A C 1
ATOM 639 O O . PHE A 1 81 ? -4.753 -3.279 -11.470 1.00 90.06 81 PHE A O 1
ATOM 646 N N . THR A 1 82 ? -5.814 -2.074 -13.029 1.00 91.50 82 THR A N 1
ATOM 647 C CA . THR A 1 82 ? -6.009 -0.909 -12.160 1.00 91.50 82 THR A CA 1
ATOM 648 C C . THR A 1 82 ? -6.698 -1.317 -10.858 1.00 91.50 82 THR A C 1
ATOM 650 O O . THR A 1 82 ? -7.754 -1.950 -10.872 1.00 91.50 82 THR A O 1
ATOM 653 N N . GLY A 1 83 ? -6.103 -0.953 -9.724 1.00 92.94 83 GLY A N 1
ATOM 654 C CA . GLY A 1 83 ? -6.622 -1.298 -8.402 1.00 92.94 83 GLY A CA 1
ATOM 655 C C . GLY A 1 83 ? -6.113 -2.627 -7.834 1.00 92.94 83 GLY A C 1
ATOM 656 O O . GLY A 1 83 ? -6.287 -2.869 -6.639 1.00 92.94 83 GLY A O 1
ATOM 657 N N . ARG A 1 84 ? -5.479 -3.485 -8.645 1.00 95.69 84 ARG A N 1
ATOM 658 C CA . ARG A 1 84 ? -4.808 -4.711 -8.175 1.00 95.69 84 ARG A CA 1
ATOM 659 C C . ARG A 1 84 ? -3.514 -4.379 -7.443 1.00 95.69 84 ARG A C 1
ATOM 661 O O . ARG A 1 84 ? -3.025 -3.262 -7.556 1.00 95.69 84 ARG A O 1
ATOM 668 N N . TRP A 1 85 ? -2.985 -5.320 -6.669 1.00 96.56 85 TRP A N 1
ATOM 669 C CA . TRP A 1 85 ? -1.782 -5.096 -5.865 1.00 96.56 85 TRP A CA 1
ATOM 670 C C . TRP A 1 85 ? -0.544 -5.751 -6.472 1.00 96.56 85 TRP A C 1
ATOM 672 O O . TRP A 1 85 ? -0.649 -6.819 -7.071 1.00 96.56 85 TRP A O 1
ATOM 682 N N . ASP A 1 86 ? 0.607 -5.125 -6.268 1.00 94.69 86 ASP A N 1
ATOM 683 C CA . ASP A 1 86 ? 1.938 -5.589 -6.679 1.00 94.69 86 ASP A CA 1
ATOM 684 C C . ASP A 1 86 ? 2.912 -5.329 -5.519 1.00 94.69 86 ASP A C 1
ATOM 686 O O . ASP A 1 86 ? 2.768 -4.317 -4.822 1.00 94.69 86 ASP A O 1
ATOM 690 N N . ASP A 1 87 ? 3.842 -6.248 -5.246 1.00 93.56 87 ASP A N 1
ATOM 691 C CA . ASP A 1 87 ? 4.860 -6.067 -4.215 1.00 93.56 87 ASP A CA 1
ATOM 692 C C . ASP A 1 87 ? 6.157 -5.460 -4.781 1.00 93.56 87 ASP A C 1
ATOM 694 O O . ASP A 1 87 ? 6.860 -5.995 -5.640 1.00 93.56 87 ASP A O 1
ATOM 698 N N . ARG A 1 88 ? 6.495 -4.285 -4.251 1.00 93.12 88 ARG A N 1
ATOM 699 C CA . ARG A 1 88 ? 7.601 -3.435 -4.698 1.00 93.12 88 ARG A CA 1
ATOM 700 C C . ARG A 1 88 ? 8.634 -3.257 -3.596 1.00 93.12 88 ARG A C 1
ATOM 702 O O . ARG A 1 88 ? 8.316 -3.317 -2.406 1.00 93.12 88 ARG A O 1
ATOM 709 N N . ASN A 1 89 ? 9.876 -2.984 -3.988 1.00 91.56 89 ASN A N 1
ATOM 710 C CA . ASN A 1 89 ? 10.961 -2.748 -3.042 1.00 91.56 89 ASN A CA 1
ATOM 711 C C . ASN A 1 89 ? 10.780 -1.375 -2.381 1.00 91.56 89 ASN A C 1
ATOM 713 O O . ASN A 1 89 ? 11.105 -0.337 -2.960 1.00 91.56 89 ASN A O 1
ATOM 717 N N . CYS A 1 90 ? 10.298 -1.355 -1.140 1.00 89.75 90 CYS A N 1
ATOM 718 C CA . CYS A 1 90 ? 10.010 -0.107 -0.435 1.00 89.75 90 CYS A CA 1
ATOM 719 C C . CYS A 1 90 ? 11.239 0.650 0.097 1.00 89.75 90 CYS A C 1
ATOM 721 O O . CYS A 1 90 ? 11.091 1.768 0.606 1.00 89.75 90 CYS A O 1
ATOM 723 N N . GLN A 1 91 ? 12.445 0.085 -0.020 1.00 87.38 91 GLN A N 1
ATOM 724 C CA . GLN A 1 91 ? 13.701 0.747 0.354 1.00 87.38 91 GLN A CA 1
ATOM 725 C C . GLN A 1 91 ? 14.247 1.626 -0.785 1.00 87.38 91 GLN A C 1
ATOM 727 O O . GLN A 1 91 ? 14.819 2.703 -0.547 1.00 87.38 91 GLN A O 1
ATOM 732 N N . GLU A 1 92 ? 14.053 1.177 -2.025 1.00 89.06 92 GLU A N 1
ATOM 733 C CA . GLU A 1 92 ? 14.634 1.784 -3.226 1.00 89.06 92 GLU A CA 1
ATOM 734 C C . GLU A 1 92 ? 13.604 2.524 -4.084 1.00 89.06 92 GLU A C 1
ATOM 736 O O . GLU A 1 92 ? 13.905 3.605 -4.600 1.00 89.06 92 GLU A O 1
ATOM 741 N N . GLU A 1 93 ? 12.388 1.991 -4.208 1.00 92.56 93 GLU A N 1
ATOM 742 C CA . GLU A 1 93 ? 11.360 2.547 -5.085 1.00 92.56 93 GLU A CA 1
ATOM 743 C C . GLU A 1 93 ? 10.598 3.718 -4.449 1.00 92.56 93 GLU A C 1
ATOM 745 O O . GLU A 1 93 ? 10.449 3.834 -3.228 1.00 92.56 93 GLU A O 1
ATOM 750 N N . LYS A 1 94 ? 10.088 4.606 -5.310 1.00 92.38 94 LYS A N 1
ATOM 751 C CA . LYS A 1 94 ? 9.282 5.768 -4.927 1.00 92.38 94 LYS A CA 1
ATOM 752 C C . LYS A 1 94 ? 7.981 5.766 -5.706 1.00 92.38 94 LYS A C 1
ATOM 754 O O . LYS A 1 94 ? 8.000 5.755 -6.931 1.00 92.38 94 LYS A O 1
ATOM 759 N N . HIS A 1 95 ? 6.883 5.879 -4.974 1.00 93.12 95 HIS A N 1
ATOM 760 C CA . HIS A 1 95 ? 5.522 5.891 -5.499 1.00 93.12 95 HIS A CA 1
ATOM 761 C C . HIS A 1 95 ? 4.716 6.958 -4.748 1.00 93.12 95 HIS A C 1
ATOM 763 O O . HIS A 1 95 ? 5.194 7.525 -3.756 1.00 93.12 95 HIS A O 1
ATOM 769 N N . ILE A 1 96 ? 3.517 7.287 -5.229 1.00 91.81 96 ILE A N 1
ATOM 770 C CA . ILE A 1 96 ? 2.596 8.105 -4.423 1.00 91.81 96 ILE A CA 1
ATOM 771 C C . ILE A 1 96 ? 1.943 7.224 -3.353 1.00 91.81 96 ILE A C 1
ATOM 773 O O . ILE A 1 96 ? 2.164 6.019 -3.327 1.00 91.81 96 ILE A O 1
ATOM 777 N N . PHE A 1 97 ? 1.154 7.793 -2.447 1.00 92.75 97 PHE A N 1
ATOM 778 C CA . PHE A 1 97 ? 0.592 7.033 -1.331 1.00 92.75 97 PHE A CA 1
ATOM 779 C C . PHE A 1 97 ? -0.813 7.496 -0.961 1.00 92.75 97 PHE A C 1
ATOM 781 O O . PHE A 1 97 ? -1.200 8.648 -1.195 1.00 92.75 97 PHE A O 1
ATOM 788 N N . ILE A 1 98 ? -1.568 6.574 -0.366 1.00 93.69 98 ILE A N 1
ATOM 789 C CA . ILE A 1 98 ? -2.899 6.826 0.174 1.00 93.69 98 ILE A CA 1
ATOM 790 C C . ILE A 1 98 ? -2.911 6.582 1.685 1.00 93.69 98 ILE A C 1
ATOM 792 O O . ILE A 1 98 ? -2.533 5.517 2.173 1.00 93.69 98 ILE A O 1
ATOM 796 N N . CYS A 1 99 ? -3.370 7.584 2.434 1.00 92.81 99 CYS A N 1
ATOM 797 C CA . CYS A 1 99 ? -3.546 7.490 3.881 1.00 92.81 99 CYS A CA 1
ATOM 798 C C . CYS A 1 99 ? -5.022 7.334 4.248 1.00 92.81 99 CYS A C 1
ATOM 800 O O . CYS A 1 99 ? -5.889 7.853 3.545 1.00 92.81 99 CYS A O 1
ATOM 802 N N . GLN A 1 100 ? -5.283 6.713 5.396 1.00 91.81 100 GLN A N 1
ATOM 803 C CA . GLN A 1 100 ? -6.575 6.678 6.068 1.00 91.81 100 GLN A CA 1
ATOM 804 C C . GLN A 1 100 ? -6.486 7.253 7.492 1.00 91.81 100 GLN A C 1
ATOM 806 O O . GLN A 1 100 ? -5.443 7.226 8.153 1.00 91.81 100 GLN A O 1
ATOM 811 N N . ARG A 1 101 ? -7.600 7.768 8.006 1.00 88.94 101 ARG A N 1
ATOM 812 C CA . ARG A 1 101 ? -7.759 8.151 9.415 1.00 88.94 101 ARG A CA 1
ATOM 813 C C . ARG A 1 101 ? -9.179 7.859 9.872 1.00 88.94 101 ARG A C 1
ATOM 815 O O . ARG A 1 101 ? -10.110 8.313 9.206 1.00 88.94 101 ARG A O 1
ATOM 822 N N . SER A 1 102 ? -9.324 7.221 11.030 1.00 82.94 102 SER A N 1
ATOM 823 C CA . SER A 1 102 ? -10.618 7.009 11.679 1.00 82.94 102 SER A CA 1
ATOM 824 C C . SER A 1 102 ? -11.325 8.340 11.937 1.00 82.94 102 SER A C 1
ATOM 826 O O . SER A 1 102 ? -10.726 9.301 12.429 1.00 82.94 102 SER A O 1
ATOM 828 N N . LYS A 1 103 ? -12.605 8.406 11.586 1.00 73.44 103 LYS A N 1
ATOM 829 C CA . LYS A 1 103 ? -13.501 9.501 11.935 1.00 73.44 103 LYS A CA 1
ATOM 830 C C . LYS A 1 103 ? -13.685 9.518 13.445 1.00 73.44 103 LYS A C 1
ATOM 832 O O . LYS A 1 103 ? -13.795 8.470 14.079 1.00 73.44 103 LYS A O 1
ATOM 837 N N . ASP A 1 104 ? -13.727 10.723 13.997 1.00 74.25 104 ASP A N 1
ATOM 838 C CA . ASP A 1 104 ? -14.086 10.924 15.392 1.00 74.25 104 ASP A CA 1
ATOM 839 C C . ASP A 1 104 ? -15.543 10.460 15.600 1.00 74.25 104 ASP A C 1
ATOM 841 O O . ASP A 1 104 ? -16.423 10.958 14.889 1.00 74.25 104 ASP A O 1
ATOM 845 N N . PRO A 1 105 ? -15.824 9.533 16.537 1.00 66.62 105 PRO A N 1
ATOM 846 C CA . PRO A 1 105 ? -17.186 9.078 16.814 1.00 66.62 105 PRO A CA 1
ATOM 847 C C . PRO A 1 105 ? -18.138 10.213 17.219 1.00 66.62 105 PRO A C 1
ATOM 849 O O . PRO A 1 105 ? -19.352 10.051 17.135 1.00 66.62 105 PRO A O 1
ATOM 852 N N . THR A 1 106 ? -17.600 11.349 17.675 1.00 72.38 106 THR A N 1
ATOM 853 C CA . THR A 1 106 ? -18.370 12.528 18.091 1.00 72.38 106 THR A CA 1
ATOM 854 C C . THR A 1 106 ? -18.729 13.467 16.936 1.00 72.38 106 THR A C 1
ATOM 856 O O . THR A 1 106 ? -19.583 14.339 17.102 1.00 72.38 106 THR A O 1
ATOM 859 N N . MET A 1 107 ? -18.134 13.299 15.747 1.00 58.44 107 MET A N 1
ATOM 860 C CA . MET A 1 107 ? -18.538 14.052 14.558 1.00 58.44 107 MET A CA 1
ATOM 861 C C . MET A 1 107 ? -19.766 13.408 13.913 1.00 58.44 107 MET A C 1
ATOM 863 O O . MET A 1 107 ? -19.741 12.239 13.530 1.00 58.44 107 MET A O 1
ATOM 867 N N . ASN A 1 108 ? -20.824 14.205 13.722 1.00 60.28 108 ASN A N 1
ATOM 868 C CA . ASN A 1 108 ? -21.997 13.807 12.941 1.00 60.28 108 ASN A CA 1
ATOM 869 C C . ASN A 1 108 ? -21.571 13.190 11.595 1.00 60.28 108 ASN A C 1
ATOM 871 O O . ASN A 1 108 ? -20.647 13.716 10.957 1.00 60.28 108 ASN A O 1
ATOM 875 N N . PRO A 1 109 ? -22.242 12.117 11.128 1.00 55.41 109 PRO A N 1
ATOM 876 C CA . PRO A 1 109 ? -21.923 11.489 9.857 1.00 55.41 109 PRO A CA 1
ATOM 877 C C . PRO A 1 109 ? -22.099 12.523 8.747 1.00 55.41 109 PRO A C 1
ATOM 879 O O . PRO A 1 109 ? -23.210 12.865 8.350 1.00 55.41 109 PRO A O 1
ATOM 882 N N . SER A 1 110 ? -20.981 13.064 8.269 1.00 52.91 110 SER A N 1
ATOM 883 C CA . SER A 1 110 ? -20.991 13.946 7.111 1.00 52.91 110 SER A CA 1
ATOM 884 C C . SER A 1 110 ? -21.496 13.130 5.928 1.00 52.91 110 SER A C 1
ATOM 886 O O . SER A 1 110 ? -20.986 12.034 5.677 1.00 52.91 110 SER A O 1
ATOM 888 N N . SER A 1 111 ? -22.507 13.650 5.229 1.00 50.75 111 SER A N 1
ATOM 889 C CA . SER A 1 111 ? -22.979 13.087 3.966 1.00 50.75 111 SER A CA 1
ATOM 890 C C . SER A 1 111 ? -21.779 12.840 3.056 1.00 50.75 111 SER A C 1
ATOM 892 O O . SER A 1 111 ? -20.971 13.752 2.869 1.00 50.75 111 SER A O 1
ATOM 894 N N . THR A 1 112 ? -21.651 11.627 2.517 1.00 46.38 112 THR A N 1
ATOM 895 C CA . THR A 1 112 ? -20.601 11.256 1.562 1.00 46.38 112 THR A CA 1
ATOM 896 C C . THR A 1 112 ? -20.689 12.173 0.341 1.00 46.38 112 THR A C 1
ATOM 898 O O . THR A 1 112 ? -21.472 11.925 -0.572 1.00 46.38 112 THR A O 1
ATOM 901 N N . SER A 1 113 ? -19.930 13.267 0.327 1.00 45.84 113 SER A N 1
ATOM 902 C CA . SER A 1 113 ? -19.808 14.137 -0.835 1.00 45.84 113 SER A CA 1
ATOM 903 C C . SER A 1 113 ? -18.611 13.672 -1.660 1.00 45.84 113 SER A C 1
ATOM 905 O O . SER A 1 113 ? -17.460 13.733 -1.227 1.00 45.84 113 SER A O 1
ATOM 907 N N . PHE A 1 114 ? -18.886 13.169 -2.864 1.00 45.62 114 PHE A N 1
ATOM 908 C CA . PHE A 1 114 ? -17.862 12.931 -3.878 1.00 45.62 114 PHE A CA 1
ATOM 909 C C . PHE A 1 114 ? -17.343 14.290 -4.364 1.00 45.62 114 PHE A C 1
ATOM 911 O O . PHE A 1 114 ? -17.867 14.880 -5.304 1.00 45.62 114 PHE A O 1
ATOM 918 N N . SER A 1 115 ? -16.332 14.823 -3.683 1.00 44.84 115 SER A N 1
ATOM 919 C CA . SER A 1 115 ? -15.559 15.962 -4.170 1.00 44.84 115 SER A CA 1
ATOM 920 C C . SER A 1 115 ? -14.484 15.429 -5.113 1.00 44.84 115 SER A C 1
ATOM 922 O O . SER A 1 115 ? -13.488 14.865 -4.675 1.00 44.84 115 SER A O 1
ATOM 924 N N . SER A 1 116 ? -14.663 15.601 -6.420 1.00 48.66 116 SER A N 1
ATOM 925 C CA . SER A 1 116 ? -13.731 15.145 -7.463 1.00 48.66 116 SER A CA 1
ATOM 926 C C . SER A 1 116 ? -12.408 15.931 -7.520 1.00 48.66 116 SER A C 1
ATOM 928 O O . SER A 1 116 ? -11.772 16.003 -8.570 1.00 48.66 116 SER A O 1
ATOM 930 N N . VAL A 1 117 ? -11.989 16.570 -6.426 1.00 53.47 117 VAL A N 1
ATOM 931 C CA . VAL A 1 117 ? -10.801 17.425 -6.408 1.00 53.47 117 VAL A CA 1
ATOM 932 C C . VAL A 1 117 ? -9.623 16.644 -5.840 1.00 53.47 117 VAL A C 1
ATOM 934 O O . VAL A 1 117 ? -9.541 16.391 -4.636 1.00 53.47 117 VAL A O 1
ATOM 937 N N . LEU A 1 118 ? -8.695 16.284 -6.727 1.00 56.22 118 LEU A N 1
ATOM 938 C CA . LEU A 1 118 ? -7.362 15.774 -6.414 1.00 56.22 118 LEU A CA 1
ATOM 939 C C . LEU A 1 118 ? -6.682 16.806 -5.492 1.00 56.22 118 LEU A C 1
ATOM 941 O O . LEU A 1 118 ? -6.431 17.919 -5.942 1.00 56.22 118 LEU A O 1
ATOM 945 N N . ASN A 1 119 ? -6.497 16.467 -4.207 1.00 59.28 119 ASN A N 1
ATOM 946 C CA . ASN A 1 119 ? -6.027 17.281 -3.054 1.00 59.28 119 ASN A CA 1
ATOM 947 C C . ASN A 1 119 ? -7.061 17.483 -1.931 1.00 59.28 119 ASN A C 1
ATOM 949 O O . ASN A 1 119 ? -6.677 17.944 -0.850 1.00 59.28 119 ASN A O 1
ATOM 953 N N . SER A 1 120 ? -8.330 17.125 -2.146 1.00 68.25 120 SER A N 1
ATOM 954 C CA . SER A 1 120 ? -9.367 17.167 -1.109 1.00 68.25 120 SER A CA 1
ATOM 955 C C . SER A 1 120 ? -9.349 15.920 -0.216 1.00 68.25 120 SER A C 1
ATOM 957 O O . SER A 1 120 ? -8.904 14.845 -0.620 1.00 68.25 120 SER A O 1
ATOM 959 N N . THR A 1 121 ? -9.794 16.084 1.029 1.00 79.44 121 THR A N 1
ATOM 960 C CA . THR A 1 121 ? -10.010 14.973 1.962 1.00 79.44 121 THR A CA 1
ATOM 961 C C . THR A 1 121 ? -11.352 14.323 1.649 1.00 79.44 121 THR A C 1
ATOM 963 O O . THR A 1 121 ? -12.382 14.995 1.655 1.00 79.44 121 THR A O 1
ATOM 966 N N . LEU A 1 122 ? -11.345 13.018 1.409 1.00 80.88 122 LEU A N 1
ATOM 967 C CA . LEU A 1 122 ? -12.520 12.217 1.084 1.00 80.88 122 LEU A CA 1
ATOM 968 C C . LEU A 1 122 ? -12.939 11.369 2.277 1.00 80.88 122 LEU A C 1
ATOM 970 O O . LEU A 1 122 ? -12.116 11.026 3.117 1.00 80.88 122 LEU A O 1
ATOM 974 N N . SER A 1 123 ? -14.222 11.036 2.367 1.00 82.31 123 SER A N 1
ATOM 975 C CA . SER A 1 123 ? -14.784 10.247 3.466 1.00 82.31 123 SER A CA 1
ATOM 976 C C . SER A 1 123 ? -15.388 8.952 2.944 1.00 82.31 123 SER A C 1
ATOM 978 O O . SER A 1 123 ? -16.219 8.997 2.042 1.00 82.31 123 SER A O 1
ATOM 980 N N . TYR A 1 124 ? -15.049 7.822 3.561 1.00 74.94 124 TYR A N 1
ATOM 981 C CA . TYR A 1 124 ? -15.705 6.541 3.305 1.00 74.94 124 TYR A CA 1
ATOM 982 C C . TYR A 1 124 ? -15.881 5.761 4.602 1.00 74.94 124 TYR A C 1
ATOM 984 O O . TYR A 1 124 ? -14.927 5.564 5.353 1.00 74.94 124 TYR A O 1
ATOM 992 N N . LEU A 1 125 ? -17.131 5.371 4.880 1.00 82.12 125 LEU A N 1
ATOM 993 C CA . LEU A 1 125 ? -17.551 4.780 6.153 1.00 82.12 125 LEU A CA 1
ATOM 994 C C . LEU A 1 125 ? -17.016 5.596 7.344 1.00 82.12 125 LEU A C 1
ATOM 996 O O . LEU A 1 125 ? -17.271 6.803 7.438 1.00 82.12 125 LEU A O 1
ATOM 1000 N N . ASN A 1 126 ? -16.247 4.944 8.214 1.00 81.44 126 ASN A N 1
ATOM 1001 C CA . ASN A 1 126 ? -15.653 5.515 9.414 1.00 81.44 126 ASN A CA 1
ATOM 1002 C C . ASN A 1 126 ? -14.248 6.068 9.174 1.00 81.44 126 ASN A C 1
ATOM 1004 O O . ASN A 1 126 ? -13.564 6.342 10.146 1.00 81.44 126 ASN A O 1
ATOM 1008 N N . ASN A 1 127 ? -13.807 6.253 7.928 1.00 70.06 127 ASN A N 1
ATOM 1009 C CA . ASN A 1 127 ? -12.462 6.718 7.607 1.00 70.06 127 ASN A CA 1
ATOM 1010 C C . ASN A 1 127 ? -12.472 7.950 6.692 1.00 70.06 127 ASN A C 1
ATOM 1012 O O . ASN A 1 127 ? -13.434 8.225 5.966 1.00 70.06 127 ASN A O 1
ATOM 1016 N N . THR A 1 128 ? -11.374 8.701 6.734 1.00 83.25 128 THR A N 1
ATOM 1017 C CA . THR A 1 128 ? -11.057 9.791 5.804 1.00 83.25 128 THR A CA 1
ATOM 1018 C C . THR A 1 128 ? -9.760 9.500 5.062 1.00 83.25 128 THR A C 1
ATOM 1020 O O . THR A 1 128 ? -8.824 8.982 5.663 1.00 83.25 128 THR A O 1
ATOM 1023 N N . TYR A 1 129 ? -9.706 9.843 3.775 1.00 79.75 129 TYR A N 1
ATOM 1024 C CA . TYR A 1 129 ? -8.615 9.519 2.860 1.00 79.75 129 TYR A CA 1
ATOM 1025 C C . TYR A 1 129 ? -8.136 10.769 2.123 1.00 79.75 129 TYR A C 1
ATOM 1027 O O . TYR A 1 129 ? -8.931 11.647 1.784 1.00 79.75 129 TYR A O 1
ATOM 1035 N N . ARG A 1 130 ? -6.833 10.857 1.854 1.00 84.50 130 ARG A N 1
ATOM 1036 C CA . ARG A 1 130 ? -6.237 11.931 1.047 1.00 84.50 130 ARG A CA 1
ATOM 1037 C C . ARG A 1 130 ? -5.094 11.369 0.211 1.00 84.50 130 ARG A C 1
ATOM 1039 O O . ARG A 1 130 ? -4.250 10.652 0.743 1.00 84.50 130 ARG A O 1
ATOM 1046 N N . VAL A 1 131 ? -5.064 11.729 -1.071 1.00 80.81 131 VAL A N 1
ATOM 1047 C CA . VAL A 1 131 ? -3.955 11.411 -1.981 1.00 80.81 131 VAL A CA 1
ATOM 1048 C C . VAL A 1 131 ? -2.915 12.519 -1.889 1.00 80.81 131 VAL A C 1
ATOM 1050 O O . VAL A 1 131 ? -3.247 13.701 -2.015 1.00 80.81 131 VAL A O 1
ATOM 1053 N N . LEU A 1 132 ? -1.659 12.145 -1.658 1.00 81.12 132 LEU A N 1
ATOM 1054 C CA . LEU A 1 132 ? -0.542 13.082 -1.611 1.00 81.12 132 LEU A CA 1
ATOM 1055 C C . LEU A 1 132 ? 0.300 12.937 -2.881 1.00 81.12 132 LEU A C 1
ATOM 1057 O O . LEU A 1 132 ? 0.957 11.927 -3.103 1.00 81.12 132 LEU A O 1
ATOM 1061 N N . MET A 1 133 ? 0.293 13.983 -3.713 1.00 78.19 133 MET A N 1
ATOM 1062 C CA . MET A 1 133 ? 0.940 14.015 -5.037 1.00 78.19 133 MET A CA 1
ATOM 1063 C C . MET A 1 133 ? 2.465 14.237 -4.975 1.00 78.19 133 MET A C 1
ATOM 1065 O O . MET A 1 133 ? 3.056 14.805 -5.891 1.00 78.19 133 MET A O 1
ATOM 1069 N N . LYS A 1 134 ? 3.115 13.831 -3.880 1.00 81.88 134 LYS A N 1
ATOM 1070 C CA . LYS A 1 134 ? 4.565 13.947 -3.691 1.00 81.88 134 LYS A CA 1
ATOM 1071 C C . LYS A 1 134 ? 5.180 12.544 -3.712 1.00 81.88 134 LYS A C 1
ATOM 1073 O O . LYS A 1 134 ? 4.858 11.767 -2.817 1.00 81.88 134 LYS A O 1
ATOM 1078 N N . PRO A 1 135 ? 6.072 12.225 -4.668 1.00 83.44 135 PRO A N 1
ATOM 1079 C CA . PRO A 1 135 ? 6.780 10.949 -4.666 1.00 83.44 135 PRO A CA 1
ATOM 1080 C C . PRO A 1 135 ? 7.684 10.838 -3.435 1.00 83.44 135 PRO A C 1
ATOM 1082 O O . PRO A 1 135 ? 8.558 11.687 -3.229 1.00 83.44 135 PRO A O 1
ATOM 1085 N N . LEU A 1 136 ? 7.475 9.800 -2.629 1.00 85.31 136 LEU A N 1
ATOM 1086 C CA . LEU A 1 136 ? 8.224 9.520 -1.403 1.00 85.31 136 LEU A CA 1
ATOM 1087 C C . LEU A 1 136 ? 8.630 8.042 -1.366 1.00 85.31 136 LEU A C 1
ATOM 1089 O O . LEU A 1 136 ? 8.005 7.196 -2.014 1.00 85.31 136 LEU A O 1
ATOM 1093 N N . LYS A 1 137 ? 9.678 7.721 -0.601 1.00 86.56 137 LYS A N 1
ATOM 1094 C CA . LYS A 1 137 ? 9.912 6.339 -0.167 1.00 86.56 137 LYS A CA 1
ATOM 1095 C C . LYS A 1 137 ? 8.821 5.930 0.820 1.00 86.56 137 LYS A C 1
ATOM 1097 O O . LYS A 1 137 ? 8.268 6.778 1.517 1.00 86.56 137 LYS A O 1
ATOM 1102 N N . TRP A 1 138 ? 8.560 4.631 0.936 1.00 83.19 138 TRP A N 1
ATOM 1103 C CA . TRP A 1 138 ? 7.516 4.117 1.830 1.00 83.19 138 TRP A CA 1
ATOM 1104 C C . TRP A 1 138 ? 7.700 4.589 3.282 1.00 83.19 138 TRP A C 1
ATOM 1106 O O . TRP A 1 138 ? 6.787 5.155 3.870 1.00 83.19 138 TRP A O 1
ATOM 1116 N N . HIS A 1 139 ? 8.919 4.476 3.818 1.00 82.81 139 HIS A N 1
ATOM 1117 C CA . HIS A 1 139 ? 9.248 4.915 5.180 1.00 82.81 139 HIS A CA 1
ATOM 1118 C C . HIS A 1 139 ? 9.097 6.429 5.388 1.00 82.81 139 HIS A C 1
ATOM 1120 O O . HIS A 1 139 ? 8.869 6.871 6.503 1.00 82.81 139 HIS A O 1
ATOM 1126 N N . GLU A 1 140 ? 9.219 7.232 4.327 1.00 86.19 140 GLU A N 1
ATOM 1127 C CA . GLU A 1 140 ? 9.001 8.684 4.382 1.00 86.19 140 GLU A CA 1
ATOM 1128 C C . GLU A 1 140 ? 7.504 9.044 4.325 1.00 86.19 140 GLU A C 1
ATOM 1130 O O . GLU A 1 140 ? 7.128 10.170 4.653 1.00 86.19 140 GLU A O 1
ATOM 1135 N N . ALA A 1 141 ? 6.656 8.113 3.873 1.00 83.06 141 ALA A N 1
ATOM 1136 C CA . ALA A 1 141 ? 5.203 8.255 3.812 1.00 83.06 141 ALA A CA 1
ATOM 1137 C C . ALA A 1 141 ? 4.500 7.780 5.099 1.00 83.06 141 ALA A C 1
ATOM 1139 O O . ALA A 1 141 ? 3.371 8.199 5.367 1.00 83.06 141 ALA A O 1
ATOM 1140 N N . VAL A 1 142 ? 5.157 6.929 5.893 1.00 73.25 142 VAL A N 1
ATOM 1141 C CA . VAL A 1 142 ? 4.716 6.522 7.233 1.00 73.25 142 VAL A CA 1
ATOM 1142 C C . VAL A 1 142 ? 5.122 7.617 8.226 1.00 73.25 142 VAL A C 1
ATOM 1144 O O . VAL A 1 142 ? 6.307 7.827 8.468 1.00 73.25 142 VAL A O 1
ATOM 1147 N N . LEU A 1 143 ? 4.139 8.344 8.762 1.00 55.66 143 LEU A N 1
ATOM 1148 C CA . LEU A 1 143 ? 4.313 9.272 9.888 1.00 55.66 143 LEU A CA 1
ATOM 1149 C C . LEU A 1 143 ? 3.979 8.578 11.205 1.00 55.66 143 LEU A C 1
ATOM 1151 O O . LEU A 1 143 ? 2.889 7.961 11.257 1.00 55.66 143 LEU A O 1
#

Mean predicted aligned error: 10.02 Å

Solvent-accessible surface area (backbone atoms only — not comparable to full-atom values): 8388 Å² total; per-residue (Å²): 103,45,53,31,74,58,74,41,72,65,57,46,52,56,57,44,69,72,42,89,88,60,79,52,38,27,36,41,18,39,28,39,52,90,73,39,69,30,30,83,82,74,43,78,74,83,43,87,53,56,35,95,77,40,66,73,59,70,72,72,55,65,96,53,98,63,58,49,40,24,30,24,33,36,33,55,87,67,61,91,47,51,59,19,28,41,56,39,48,35,83,81,46,67,36,28,43,37,36,30,32,77,54,60,90,86,56,75,86,71,76,80,65,88,69,91,49,93,74,49,81,39,64,56,93,63,30,35,36,43,61,47,97,56,77,34,39,52,73,76,68,59,116

Radius of gyration: 14.86 Å; Cα contacts (8 Å, |Δi|>4): 275; chains: 1; bounding box: 39×32×37 Å

Nearest PDB structures (foldseek):
  4j6l-assembly3_C  TM=8.362E-01  e=1.554E-04  Homo sapiens
  4j6l-assembly1_A  TM=8.397E-01  e=2.504E-04  Homo sapiens
  5xtw-assembly6_F  TM=7.976E-01  e=1.650E-04  Homo sapiens
  6inn-assembly1_A  TM=7.964E-01  e=2.504E-04  Homo sapiens
  5ew6-assembly1_A  TM=8.350E-01  e=9.862E-04  Homo sapiens

Sequence (143 aa):
GILATISNHLEQAFITTLLPNVTFDIWIGLHDSKKEFLWVESETVKYVNWAPGEPSRYGTSIANDQPTNCAVMWHGLPSLFTGRWDDRNCQEEKHIFICQRSKDPTMNPSSTSFSSVLNSTLSYLNNTYRVLMKPLKWHEAVL

pLDDT: mean 83.05, std 13.24, range [44.84, 97.12]

InterPro domains:
  IPR001304 C-type lectin-like [PF00059] (3-101)
  IPR001304 C-type lectin-like [PS50041] (1-94)
  IPR016186 C-type lectin-like/link domain superfamily [G3DSA:3.10.100.10] (1-141)
  IPR016187 C-type lectin fold [SSF56436] (2-111)
  IPR050111 C-type lectin and snaclec domain-containing protein [PTHR22803] (1-112)